Protein AF-A0A3N1X347-F1 (afdb_monomer)

Mean predicted aligned error: 8.56 Å

Radius of gyration: 25.43 Å; Cα contacts (8 Å, |Δi|>4): 6; chains: 1; bounding box: 61×35×58 Å

pLDDT: mean 91.29, std 7.48, range [57.69, 98.19]

Secondary structure (DSSP, 8-state):
--TTPPPPP--HHHHHHHHHHHH-TTHHHHHHHHHHHHT-PPPPHHHHHHHHHTPPP--SSTT-PPP-

Foldseek 3Di:
DPPPDDDDDDDPVNVVVVVVCVVCVCVVVVVVVVCVVPPDDDDDVVVVVVCVVPDDDADPDNPDDDDD

Solvent-accessible surface area (backbone atoms only — not comparable to full-atom values): 4577 Å² total; per-residue (Å²): 129,74,93,80,70,74,82,79,91,76,53,73,67,58,51,50,52,53,51,51,46,71,76,36,77,61,49,65,61,51,51,50,54,58,38,47,73,84,67,56,74,88,75,60,64,66,63,51,50,50,54,62,71,69,61,73,94,72,65,96,52,85,81,61,72,83,76,134

Structure (mmCIF, N/CA/C/O backbone):
data_AF-A0A3N1X347-F1
#
_entry.id   AF-A0A3N1X347-F1
#
loop_
_atom_site.group_PDB
_atom_site.id
_atom_site.type_symbol
_atom_site.label_atom_id
_atom_site.label_alt_id
_atom_site.label_comp_id
_atom_site.label_asym_id
_atom_site.label_entity_id
_atom_site.label_seq_id
_atom_site.pdbx_PDB_ins_code
_atom_site.Cartn_x
_atom_site.Cartn_y
_atom_site.Cartn_z
_atom_site.occupancy
_atom_site.B_iso_or_equiv
_atom_site.auth_seq_id
_atom_site.auth_comp_id
_atom_site.auth_asym_id
_atom_site.auth_atom_id
_atom_site.pdbx_PDB_model_num
ATOM 1 N N . MET A 1 1 ? -9.715 -26.807 24.394 1.00 67.62 1 MET A N 1
ATOM 2 C CA . MET A 1 1 ? -9.205 -25.492 24.837 1.00 67.62 1 MET A CA 1
ATOM 3 C C . MET A 1 1 ? -8.614 -25.658 26.228 1.00 67.62 1 MET A C 1
ATOM 5 O O . MET A 1 1 ? -9.317 -26.189 27.079 1.00 67.62 1 MET A O 1
ATOM 9 N N . PRO A 1 2 ? -7.338 -25.319 26.463 1.00 74.50 2 PRO A N 1
ATOM 10 C CA . PRO A 1 2 ? -6.750 -25.421 27.795 1.00 74.50 2 PRO A CA 1
ATOM 11 C C . PRO A 1 2 ? -7.446 -24.443 28.749 1.00 74.50 2 PRO A C 1
ATOM 13 O O . PRO A 1 2 ? -7.526 -23.250 28.470 1.00 74.50 2 PRO A O 1
ATOM 16 N N . ILE A 1 3 ? -7.936 -24.968 29.872 1.00 80.56 3 ILE A N 1
ATOM 17 C CA . ILE A 1 3 ? -8.795 -24.275 30.852 1.00 80.56 3 ILE A CA 1
ATOM 18 C C . ILE A 1 3 ? -8.055 -23.118 31.568 1.00 80.56 3 ILE A C 1
ATOM 20 O O . ILE A 1 3 ? -8.684 -22.262 32.177 1.00 80.56 3 ILE A O 1
ATOM 24 N N . PHE A 1 4 ? -6.723 -23.035 31.438 1.00 83.81 4 PHE A N 1
ATOM 25 C CA . PHE A 1 4 ? -5.868 -22.056 32.128 1.00 83.81 4 PHE A CA 1
ATOM 26 C C . PHE A 1 4 ? -5.084 -21.114 31.202 1.00 83.81 4 PHE A C 1
ATOM 28 O O . PHE A 1 4 ? -4.125 -20.475 31.639 1.00 83.81 4 PHE A O 1
ATOM 35 N N . ARG A 1 5 ? -5.432 -21.026 29.912 1.00 84.31 5 ARG A N 1
ATOM 36 C CA . ARG A 1 5 ? -4.735 -20.093 29.016 1.00 84.31 5 ARG A CA 1
ATOM 37 C C . ARG A 1 5 ? -5.153 -18.658 29.337 1.00 84.31 5 ARG A C 1
ATOM 39 O O . ARG A 1 5 ? -6.334 -18.330 29.290 1.00 84.31 5 ARG A O 1
ATOM 46 N N . ARG A 1 6 ? -4.171 -17.805 29.632 1.00 84.56 6 ARG A N 1
ATOM 47 C CA . ARG A 1 6 ? -4.377 -16.357 29.761 1.00 84.56 6 ARG A CA 1
ATOM 48 C C . ARG A 1 6 ? -4.773 -15.758 28.403 1.00 84.56 6 ARG A C 1
ATOM 50 O O . ARG A 1 6 ? -4.310 -16.272 27.383 1.00 84.56 6 ARG A O 1
ATOM 57 N N . PRO A 1 7 ? -5.603 -14.703 28.371 1.00 84.94 7 PRO A N 1
ATOM 58 C CA . PRO A 1 7 ? -5.870 -13.985 27.131 1.00 84.94 7 PRO A CA 1
ATOM 59 C C . PRO A 1 7 ? -4.561 -13.450 26.543 1.00 84.94 7 PRO A C 1
ATOM 61 O O . PRO A 1 7 ? -3.644 -13.080 27.283 1.00 84.94 7 PRO A O 1
ATOM 64 N N . ASP A 1 8 ? -4.475 -13.447 25.215 1.00 88.88 8 ASP A N 1
ATOM 65 C CA . ASP A 1 8 ? -3.327 -12.879 24.519 1.00 88.88 8 ASP A CA 1
ATOM 66 C C . ASP A 1 8 ? -3.305 -11.361 24.741 1.00 88.88 8 ASP A C 1
ATOM 68 O O . ASP A 1 8 ? -4.352 -10.713 24.799 1.00 88.88 8 ASP A O 1
ATOM 72 N N . TYR A 1 9 ? -2.110 -10.792 24.901 1.00 93.06 9 TYR A N 1
ATOM 73 C CA . TYR A 1 9 ? -1.970 -9.350 25.062 1.00 93.06 9 TYR A CA 1
ATOM 74 C C . TYR A 1 9 ? -2.388 -8.628 23.776 1.00 93.06 9 TYR A C 1
ATOM 76 O O . TYR A 1 9 ? -1.873 -8.918 22.695 1.00 93.06 9 TYR A O 1
ATOM 84 N N . THR A 1 10 ? -3.276 -7.647 23.915 1.00 93.31 10 THR A N 1
ATOM 85 C CA . THR A 1 10 ? -3.653 -6.704 22.861 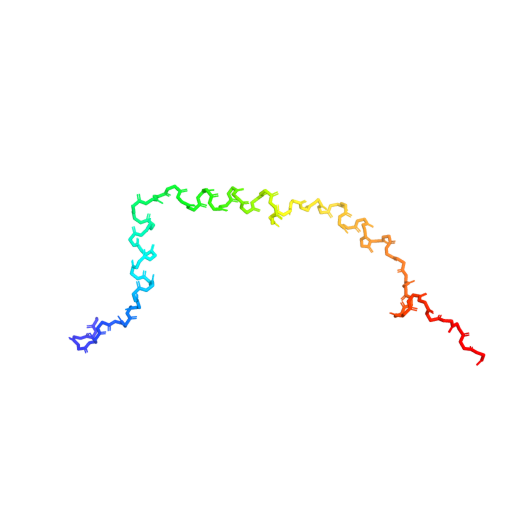1.00 93.31 10 THR A CA 1
ATOM 86 C C . THR A 1 10 ? -3.153 -5.318 23.239 1.00 93.31 10 THR A C 1
ATOM 88 O O . THR A 1 10 ? -3.422 -4.849 24.342 1.00 93.31 10 THR A O 1
ATOM 91 N N . SER A 1 11 ? -2.425 -4.659 22.337 1.00 97.25 11 SER A N 1
ATOM 92 C CA . SER A 1 11 ? -1.999 -3.276 22.556 1.00 97.25 11 SER A CA 1
ATOM 93 C C . SER A 1 11 ? -3.151 -2.298 22.339 1.00 97.25 11 SER A C 1
ATOM 95 O O . SER A 1 11 ? -4.078 -2.575 21.571 1.00 97.25 11 SER A O 1
ATOM 97 N N . ASP A 1 12 ? -3.041 -1.118 22.945 1.00 97.38 12 ASP A N 1
ATOM 98 C CA . ASP A 1 12 ? -4.011 -0.029 22.789 1.00 97.38 12 ASP A CA 1
ATOM 99 C C . ASP A 1 12 ? -4.208 0.347 21.311 1.00 97.38 12 ASP A C 1
ATOM 101 O O . ASP A 1 12 ? -5.324 0.599 20.864 1.00 97.38 12 ASP A O 1
ATOM 105 N N . ILE A 1 13 ? -3.130 0.304 20.517 1.00 97.94 13 ILE A N 1
ATOM 106 C CA . ILE A 1 13 ? -3.165 0.547 19.066 1.00 97.94 13 ILE A CA 1
ATOM 107 C C . ILE A 1 13 ? -4.013 -0.516 18.358 1.00 97.94 13 ILE A C 1
ATOM 109 O O . ILE A 1 13 ? -4.829 -0.181 17.504 1.00 97.94 13 ILE A O 1
ATOM 113 N N . THR A 1 14 ? -3.840 -1.798 18.693 1.00 97.12 14 THR A N 1
ATOM 114 C CA . THR A 1 14 ? -4.617 -2.882 18.075 1.00 97.12 14 THR A CA 1
ATOM 115 C C . THR A 1 14 ? -6.102 -2.754 18.408 1.00 97.12 14 THR A C 1
ATOM 117 O O . THR A 1 14 ? -6.952 -2.966 17.539 1.00 97.12 14 THR A O 1
ATOM 120 N N . GLN A 1 15 ? -6.422 -2.372 19.646 1.00 96.94 15 GLN A N 1
ATOM 121 C CA . GLN A 1 15 ? -7.801 -2.138 20.058 1.00 96.94 15 GLN A CA 1
ATOM 122 C C . GLN A 1 15 ? -8.407 -0.931 19.328 1.00 96.94 15 GLN A C 1
ATOM 124 O O . GLN A 1 15 ? -9.477 -1.055 18.734 1.00 96.94 15 GLN A O 1
ATOM 129 N N . PHE A 1 16 ? -7.673 0.182 19.248 1.00 97.44 16 PHE A N 1
ATOM 130 C CA . PHE A 1 16 ? -8.067 1.360 18.474 1.00 97.44 16 PHE A CA 1
ATOM 131 C C . PHE A 1 16 ? -8.337 1.036 16.997 1.00 97.44 16 PHE A C 1
ATOM 133 O O . PHE A 1 16 ? -9.365 1.435 16.454 1.00 97.44 16 PHE A O 1
ATOM 140 N N . LEU A 1 17 ? -7.446 0.288 16.337 1.00 96.88 17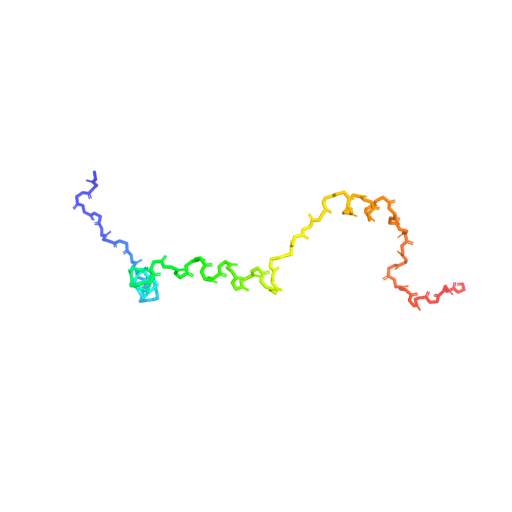 LEU A N 1
ATOM 141 C CA . LEU A 1 17 ? -7.624 -0.094 14.931 1.00 96.88 17 LEU A CA 1
ATOM 142 C C . LEU A 1 17 ? -8.870 -0.966 14.731 1.00 96.88 17 LEU A C 1
ATOM 144 O O . LEU A 1 17 ? -9.608 -0.773 13.765 1.00 96.88 17 LEU A O 1
ATOM 148 N N . SER A 1 18 ? -9.128 -1.888 15.661 1.00 96.38 18 SER A N 1
ATOM 149 C CA . SER A 1 18 ? -10.318 -2.747 15.623 1.00 96.38 18 SER A CA 1
ATOM 150 C C . SER A 1 18 ? -11.604 -1.925 15.740 1.00 96.38 18 SER A C 1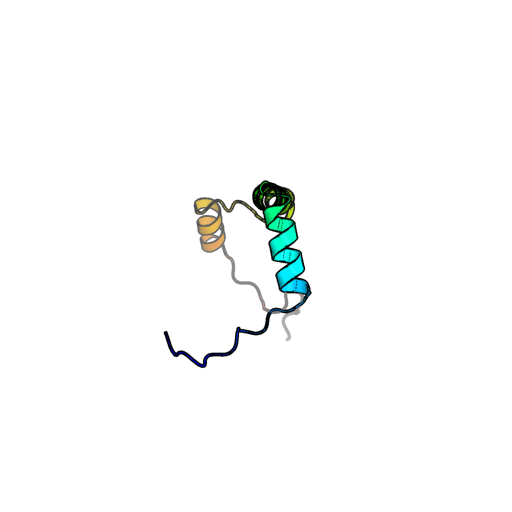
ATOM 152 O O . SER A 1 18 ? -12.535 -2.108 14.954 1.00 96.38 18 SER A O 1
ATOM 154 N N . GLU A 1 19 ? -11.642 -0.976 16.677 1.00 97.81 19 GLU A N 1
ATOM 155 C CA . GLU A 1 19 ? -12.775 -0.066 16.862 1.00 97.81 19 GLU A CA 1
ATOM 156 C C . GLU A 1 19 ? -12.971 0.857 15.653 1.00 97.81 19 GLU A C 1
ATOM 158 O O . GLU A 1 19 ? -14.098 1.031 15.186 1.00 97.81 19 GLU A O 1
ATOM 163 N N . LEU A 1 20 ? -11.886 1.393 15.087 1.00 97.62 20 LEU A N 1
ATOM 164 C CA . LEU A 1 20 ? -11.922 2.234 13.891 1.00 97.62 20 LEU A CA 1
ATOM 165 C C . LEU A 1 20 ? -12.528 1.492 12.692 1.00 97.62 20 LEU A C 1
ATOM 167 O O . LEU A 1 20 ? -13.376 2.043 11.988 1.00 97.62 20 LEU A O 1
ATOM 171 N N . HIS A 1 21 ? -12.118 0.242 12.467 1.00 97.12 21 HIS A N 1
ATOM 172 C CA . HIS A 1 21 ? -12.644 -0.582 11.376 1.00 97.12 21 HIS A CA 1
ATOM 173 C C . HIS A 1 21 ? -14.125 -0.923 11.590 1.00 97.12 21 HIS A C 1
ATOM 175 O O . HIS A 1 21 ? -14.904 -0.876 10.639 1.00 97.12 21 HIS A O 1
ATOM 181 N N . ALA A 1 22 ? -14.536 -1.206 12.833 1.00 97.31 22 ALA A N 1
ATOM 182 C CA . ALA A 1 22 ? -15.935 -1.470 13.167 1.00 97.31 22 ALA A CA 1
ATOM 183 C C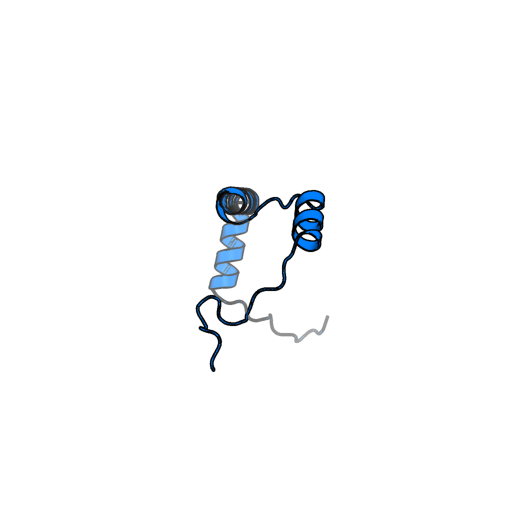 . ALA A 1 22 ? -16.832 -0.240 12.942 1.00 97.31 22 ALA A C 1
ATOM 185 O O . ALA A 1 22 ? -17.937 -0.363 12.416 1.00 97.31 22 ALA A O 1
ATOM 186 N N . GLN A 1 23 ? -16.349 0.952 13.304 1.00 98.19 23 GLN A N 1
ATOM 187 C CA . GLN A 1 23 ? -17.079 2.207 13.111 1.00 98.19 23 GLN A CA 1
ATOM 188 C C . GLN A 1 23 ? -17.118 2.651 11.642 1.00 98.19 23 GLN A C 1
ATOM 190 O O . GLN A 1 23 ? -18.066 3.317 11.225 1.00 98.19 23 GLN A O 1
ATOM 195 N N . ARG A 1 24 ? -16.095 2.305 10.848 1.00 97.62 24 ARG A N 1
ATOM 196 C CA . ARG A 1 24 ? -15.956 2.726 9.446 1.00 97.62 24 ARG A CA 1
ATOM 197 C C . ARG A 1 24 ? -15.717 1.534 8.511 1.00 97.62 24 ARG A C 1
ATOM 199 O O . ARG A 1 24 ? -14.612 1.381 7.989 1.00 97.62 24 ARG A O 1
ATOM 206 N N . PRO A 1 25 ? -16.754 0.739 8.196 1.00 96.69 25 PRO A N 1
ATOM 207 C CA . PRO A 1 25 ? -16.610 -0.425 7.319 1.00 96.69 25 PRO A CA 1
ATOM 208 C C . PRO A 1 25 ? -16.175 -0.077 5.880 1.00 96.69 25 PRO A C 1
ATOM 210 O O . PRO A 1 25 ? -15.648 -0.934 5.177 1.00 96.69 25 PRO A O 1
ATOM 213 N N . THR A 1 26 ? -16.351 1.172 5.426 1.00 97.31 26 THR A N 1
ATOM 214 C CA . THR A 1 26 ? -15.899 1.642 4.099 1.00 97.31 26 THR A CA 1
ATOM 215 C C . THR A 1 26 ? -14.414 2.006 4.044 1.00 97.31 26 THR A C 1
ATOM 217 O O . THR A 1 26 ? -13.872 2.191 2.953 1.00 97.31 26 THR A O 1
ATOM 220 N N . LEU A 1 27 ? -13.738 2.097 5.195 1.00 96.88 27 LEU A N 1
ATOM 221 C CA . LEU A 1 27 ? -12.393 2.660 5.308 1.00 96.88 27 LEU A CA 1
ATOM 222 C C . LEU A 1 27 ? -11.366 1.928 4.437 1.00 96.88 27 LEU A C 1
ATOM 224 O O . LEU A 1 27 ? -10.533 2.572 3.808 1.00 96.88 27 LEU A O 1
ATOM 228 N N . GLU A 1 28 ? -11.433 0.600 4.341 1.00 95.31 28 GLU A N 1
ATOM 229 C CA . GLU A 1 28 ? -10.509 -0.161 3.490 1.00 95.31 28 GLU A CA 1
ATOM 230 C C . GLU A 1 28 ? -10.679 0.153 2.001 1.00 95.31 28 GLU A C 1
ATOM 232 O O . GLU A 1 28 ? -9.696 0.203 1.259 1.00 95.31 28 GLU A O 1
ATOM 237 N N . ALA A 1 29 ? -11.917 0.358 1.545 1.00 95.88 29 ALA A N 1
ATOM 238 C CA . ALA A 1 29 ? -12.185 0.714 0.157 1.00 95.88 29 ALA A CA 1
ATOM 239 C C . ALA A 1 29 ? -11.625 2.108 -0.153 1.00 95.88 29 ALA A C 1
ATOM 241 O O . ALA A 1 29 ? -10.959 2.291 -1.171 1.00 95.88 29 ALA A O 1
ATOM 242 N N . GLU A 1 30 ? -11.81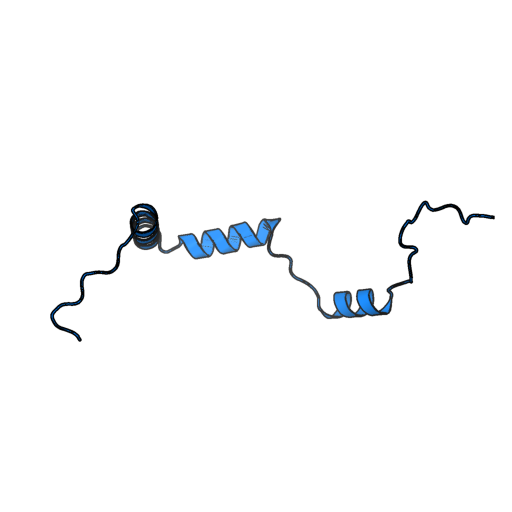9 3.058 0.762 1.00 95.81 30 GLU A N 1
ATOM 243 C CA . GLU A 1 30 ? -11.257 4.409 0.676 1.00 95.81 30 GLU A CA 1
ATOM 244 C C . GLU A 1 30 ? -9.719 4.384 0.686 1.00 95.81 30 GLU A C 1
ATOM 246 O O . GLU A 1 30 ? -9.088 5.042 -0.140 1.00 95.81 30 GLU A O 1
ATOM 251 N N . GLN A 1 31 ? -9.097 3.576 1.552 1.00 95.00 31 GLN A N 1
ATOM 252 C CA . GLN A 1 31 ? -7.640 3.409 1.596 1.00 95.00 31 GLN A CA 1
ATOM 253 C C . GLN A 1 31 ? -7.088 2.822 0.294 1.00 95.00 31 GLN A C 1
ATOM 255 O O . GLN A 1 31 ? -6.081 3.309 -0.224 1.00 95.00 31 GLN A O 1
ATOM 260 N N . LYS A 1 32 ? -7.742 1.792 -0.259 1.00 94.50 32 LYS A N 1
ATOM 261 C CA . LYS A 1 32 ? -7.366 1.209 -1.556 1.00 94.50 32 LYS A CA 1
ATOM 262 C C . LYS A 1 32 ? -7.505 2.235 -2.679 1.00 94.50 32 LYS A C 1
ATOM 264 O O . LYS A 1 32 ? -6.585 2.373 -3.478 1.00 94.50 32 LYS A O 1
ATOM 269 N N . ALA A 1 33 ? -8.606 2.986 -2.708 1.00 94.69 33 ALA A N 1
ATOM 270 C CA . ALA A 1 33 ? -8.813 4.046 -3.690 1.00 94.69 33 ALA A CA 1
ATOM 271 C C . ALA A 1 33 ? -7.741 5.142 -3.574 1.00 94.69 33 ALA A C 1
ATOM 273 O O . ALA A 1 33 ? -7.150 5.521 -4.580 1.00 94.69 33 ALA A O 1
ATOM 274 N N . GLY A 1 34 ? -7.421 5.592 -2.357 1.00 94.19 34 GLY A N 1
ATOM 275 C CA . GLY A 1 34 ? -6.375 6.585 -2.110 1.00 94.19 34 GLY A CA 1
ATOM 276 C C . GLY A 1 34 ? -4.984 6.103 -2.528 1.00 94.19 34 GLY A C 1
ATOM 277 O O . GLY A 1 34 ? -4.242 6.841 -3.178 1.00 94.19 34 GLY A O 1
ATOM 278 N N . ARG A 1 35 ? -4.643 4.841 -2.237 1.00 95.56 35 ARG A N 1
ATOM 279 C CA . ARG A 1 35 ? -3.398 4.219 -2.718 1.00 95.56 35 ARG A CA 1
ATOM 280 C C . ARG A 1 35 ? -3.345 4.133 -4.239 1.00 95.56 35 ARG A C 1
ATOM 282 O O . ARG A 1 35 ? -2.298 4.417 -4.815 1.00 95.56 35 ARG A O 1
ATOM 289 N N . ALA A 1 36 ? -4.453 3.809 -4.898 1.00 93.69 36 ALA A N 1
ATOM 290 C CA . ALA A 1 36 ? -4.517 3.727 -6.355 1.00 93.69 36 ALA A CA 1
ATOM 291 C C . ALA A 1 36 ? -4.272 5.060 -7.077 1.00 93.69 36 ALA A C 1
ATOM 293 O O . ALA A 1 36 ? -3.931 5.050 -8.256 1.00 93.69 36 ALA A O 1
ATOM 294 N N . LEU A 1 37 ? -4.391 6.201 -6.389 1.00 90.50 37 LEU A N 1
ATOM 295 C CA . LEU A 1 37 ? -4.123 7.507 -6.992 1.00 90.50 37 LEU A CA 1
ATOM 296 C C . LEU A 1 37 ? -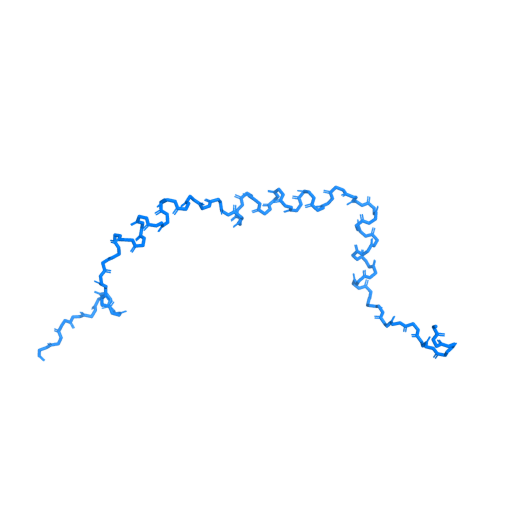2.631 7.765 -7.223 1.00 90.50 37 LEU A C 1
ATOM 298 O O . LEU A 1 37 ? -2.260 8.289 -8.269 1.00 90.50 37 LEU A O 1
ATOM 302 N N . LEU A 1 38 ? -1.779 7.445 -6.244 1.00 87.94 38 LEU A N 1
ATOM 303 C CA . LEU A 1 38 ? -0.372 7.876 -6.250 1.00 87.94 38 LEU A CA 1
ATOM 304 C C . LEU A 1 38 ? 0.636 6.738 -6.026 1.00 87.94 38 LEU A C 1
ATOM 306 O O . LEU A 1 38 ? 1.831 6.952 -6.209 1.00 87.94 38 LEU A O 1
ATOM 310 N N . TRP A 1 39 ? 0.180 5.551 -5.618 1.00 89.06 39 TRP A N 1
ATOM 311 C CA . TRP A 1 39 ? 1.053 4.457 -5.177 1.00 89.06 39 TRP A CA 1
ATOM 312 C C . TRP A 1 39 ? 0.862 3.195 -6.015 1.00 89.06 39 TRP A C 1
ATOM 314 O O . TRP A 1 39 ? 1.844 2.637 -6.507 1.00 89.06 39 TRP A O 1
ATOM 324 N N . ASP A 1 40 ? -0.380 2.750 -6.220 1.00 90.06 40 ASP A N 1
ATOM 325 C CA . ASP A 1 40 ? -0.629 1.542 -7.006 1.00 90.06 40 ASP A CA 1
ATOM 326 C C . ASP A 1 40 ? -0.624 1.883 -8.497 1.00 90.06 40 ASP A C 1
ATOM 328 O O . ASP A 1 40 ? -1.575 2.432 -9.050 1.00 90.06 40 ASP A O 1
ATOM 332 N N . LYS A 1 41 ? 0.473 1.537 -9.169 1.00 86.69 41 LYS A N 1
ATOM 333 C CA . LYS A 1 41 ? 0.617 1.710 -10.613 1.00 86.69 41 LYS A CA 1
ATOM 334 C C . LYS A 1 41 ? 0.128 0.465 -11.346 1.00 86.69 41 LYS A C 1
ATOM 336 O O . LYS A 1 41 ? 0.629 -0.634 -11.113 1.00 86.69 41 LYS A O 1
ATOM 341 N N . GLN A 1 42 ? -0.785 0.635 -12.301 1.00 87.44 42 GLN A N 1
ATOM 342 C CA . GLN A 1 42 ? -1.090 -0.436 -13.249 1.00 87.44 42 GLN A CA 1
ATOM 343 C C . GLN A 1 42 ? 0.085 -0.623 -14.214 1.00 87.44 42 GLN A C 1
ATOM 345 O O . GLN A 1 42 ? 0.484 0.300 -14.925 1.00 87.44 42 GLN A O 1
ATOM 350 N N . ILE A 1 43 ? 0.655 -1.827 -14.226 1.00 89.19 43 ILE A N 1
ATOM 351 C CA . ILE A 1 43 ? 1.757 -2.194 -15.116 1.00 89.19 43 ILE A CA 1
ATOM 352 C C . ILE A 1 43 ? 1.181 -2.994 -16.282 1.00 89.19 43 ILE A C 1
ATOM 354 O O . ILE A 1 43 ? 0.652 -4.090 -16.090 1.00 89.19 43 ILE A O 1
ATOM 358 N N . ASN A 1 44 ? 1.318 -2.467 -17.499 1.00 93.81 44 ASN A N 1
ATOM 359 C CA . ASN A 1 44 ? 1.080 -3.255 -18.702 1.00 93.81 44 ASN A CA 1
ATOM 360 C C . ASN A 1 44 ? 2.229 -4.268 -18.859 1.00 93.81 44 ASN A C 1
ATOM 362 O O . ASN A 1 44 ? 3.388 -3.888 -19.034 1.00 93.81 44 ASN A O 1
ATOM 366 N N . ARG A 1 45 ? 1.893 -5.560 -18.783 1.00 93.25 45 ARG A N 1
ATOM 367 C CA . ARG A 1 45 ? 2.863 -6.664 -18.835 1.00 93.25 45 ARG A CA 1
ATOM 368 C C . ARG A 1 45 ? 3.574 -6.772 -20.182 1.00 93.25 45 ARG A C 1
ATOM 370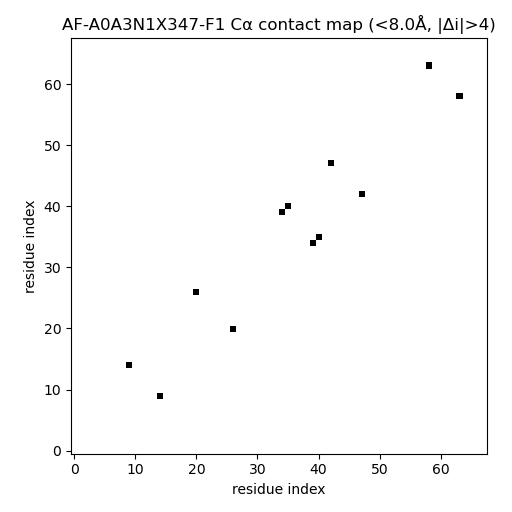 O O . ARG A 1 45 ? 4.745 -7.129 -20.204 1.00 93.25 45 ARG A O 1
ATOM 377 N N . GLU A 1 46 ? 2.893 -6.448 -21.277 1.00 95.94 46 GLU A N 1
ATOM 378 C CA . GLU A 1 46 ? 3.487 -6.441 -22.616 1.00 95.94 46 GLU A CA 1
ATOM 379 C C . GLU A 1 46 ? 4.550 -5.345 -22.713 1.00 95.94 46 GLU A C 1
ATOM 381 O O . GLU A 1 46 ? 5.710 -5.629 -22.988 1.00 95.94 46 GLU A O 1
ATOM 386 N N . SER A 1 47 ? 4.202 -4.119 -22.308 1.00 93.69 47 SER A N 1
ATOM 387 C CA . SER A 1 47 ? 5.150 -2.999 -22.252 1.00 93.69 47 SER A CA 1
ATOM 388 C C . SER A 1 47 ? 6.344 -3.277 -21.327 1.00 93.69 47 SER A C 1
ATOM 390 O O . SER A 1 47 ? 7.481 -2.915 -21.640 1.00 93.69 47 SER A O 1
ATOM 392 N N . GLN A 1 48 ? 6.115 -3.950 -20.194 1.00 95.31 48 GLN A N 1
ATOM 393 C CA . GLN A 1 48 ? 7.187 -4.380 -19.297 1.00 95.31 48 GLN A CA 1
ATOM 394 C C . GLN A 1 48 ? 8.119 -5.398 -19.971 1.00 95.31 48 GLN A C 1
ATOM 396 O O . GLN A 1 48 ? 9.339 -5.283 -19.843 1.00 95.31 48 GLN A O 1
ATOM 401 N N . ALA A 1 49 ? 7.564 -6.371 -20.697 1.00 96.31 49 ALA A N 1
ATOM 402 C CA . ALA A 1 49 ? 8.339 -7.361 -21.438 1.00 96.31 49 ALA A CA 1
ATOM 403 C C . ALA A 1 49 ? 9.136 -6.716 -22.581 1.00 96.31 49 ALA A C 1
ATOM 405 O O . ALA A 1 49 ? 10.308 -7.036 -22.770 1.00 96.31 49 ALA A O 1
ATOM 406 N N . ASP A 1 50 ? 8.545 -5.765 -23.300 1.00 96.69 50 ASP A N 1
ATOM 407 C CA . ASP A 1 50 ? 9.220 -5.003 -24.355 1.00 96.69 50 ASP A CA 1
ATOM 408 C C . ASP A 1 50 ? 10.370 -4.172 -23.798 1.00 96.69 50 ASP A C 1
ATOM 410 O O . ASP A 1 50 ? 11.476 -4.206 -24.332 1.00 96.69 50 ASP A O 1
ATOM 414 N N . SER A 1 51 ? 1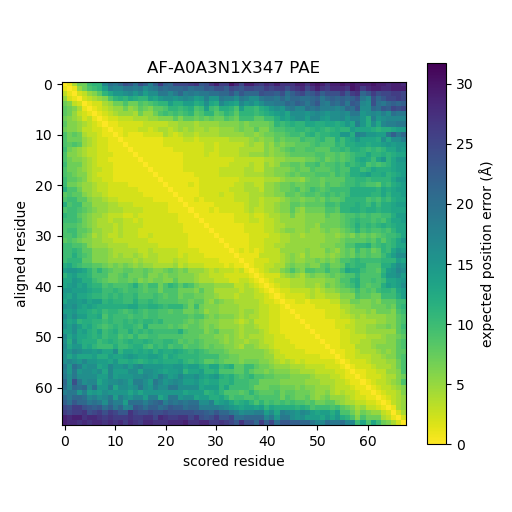0.145 -3.503 -22.666 1.00 94.50 51 SER A N 1
ATOM 415 C CA . SER A 1 51 ? 11.175 -2.728 -21.968 1.00 94.50 51 SER A CA 1
ATOM 416 C C . SER A 1 51 ? 12.332 -3.615 -21.498 1.00 94.50 51 SER A C 1
ATOM 418 O O . SER A 1 51 ? 13.493 -3.214 -21.560 1.00 94.50 51 SER A O 1
ATOM 420 N N . ALA A 1 52 ? 12.030 -4.835 -21.041 1.00 94.75 52 ALA A N 1
ATOM 421 C CA . ALA A 1 52 ? 13.044 -5.812 -20.663 1.00 94.75 52 ALA A CA 1
ATOM 422 C C . ALA A 1 52 ? 13.849 -6.300 -21.879 1.00 94.75 52 ALA A C 1
ATOM 424 O O . ALA A 1 52 ? 15.071 -6.409 -21.789 1.00 94.75 52 ALA A O 1
ATOM 425 N N . ARG A 1 53 ? 13.186 -6.545 -23.018 1.00 95.94 53 ARG A N 1
ATOM 426 C CA . ARG A 1 53 ? 13.834 -6.950 -24.278 1.00 95.94 53 ARG A CA 1
ATOM 427 C C . ARG A 1 53 ? 14.682 -5.839 -24.899 1.00 95.94 53 ARG A C 1
ATOM 429 O O . ARG A 1 53 ? 15.731 -6.130 -25.459 1.00 95.94 53 ARG A O 1
ATOM 436 N N . ALA A 1 54 ? 14.258 -4.584 -24.779 1.00 95.31 54 ALA A N 1
ATOM 437 C CA . ALA A 1 54 ? 14.952 -3.417 -25.327 1.00 95.31 54 ALA A CA 1
ATOM 438 C C . ALA A 1 54 ? 16.120 -2.915 -24.452 1.00 95.31 54 ALA A C 1
ATOM 440 O O . ALA A 1 54 ? 16.704 -1.867 -24.735 1.00 95.31 54 ALA A O 1
ATOM 441 N N . ARG A 1 55 ? 16.457 -3.614 -23.361 1.00 94.69 55 ARG A N 1
ATOM 442 C CA . ARG A 1 55 ? 17.471 -3.162 -22.405 1.00 94.69 55 ARG A CA 1
ATOM 443 C C . ARG A 1 55 ? 18.870 -3.173 -23.031 1.00 94.69 55 ARG A C 1
ATOM 445 O O . ARG A 1 55 ? 19.347 -4.208 -23.483 1.00 94.69 55 ARG A O 1
ATOM 452 N N . VAL A 1 56 ? 19.552 -2.029 -22.989 1.00 92.25 56 VAL A N 1
ATOM 453 C CA . VAL A 1 56 ? 20.946 -1.872 -23.440 1.00 92.25 56 VAL A CA 1
ATOM 454 C C . VAL A 1 56 ? 21.890 -1.964 -22.238 1.00 92.25 56 VAL A C 1
ATOM 456 O O . VAL A 1 56 ? 21.564 -1.477 -21.153 1.00 92.25 56 VAL A O 1
ATOM 459 N N . SER A 1 57 ? 23.057 -2.587 -22.419 1.00 91.19 57 SER A N 1
ATOM 460 C CA . SER A 1 57 ? 24.099 -2.622 -21.387 1.00 91.19 57 SER A CA 1
ATOM 461 C C . SER A 1 57 ? 24.605 -1.206 -21.096 1.00 91.19 57 SER A C 1
ATOM 463 O O . SER A 1 57 ? 25.008 -0.492 -22.014 1.00 91.19 57 SER A O 1
ATOM 465 N N . GLN A 1 58 ? 24.577 -0.792 -19.829 1.00 88.50 58 GLN A N 1
ATOM 466 C CA . GLN A 1 58 ? 25.106 0.497 -19.378 1.00 88.50 58 GLN A CA 1
ATOM 467 C C . GLN A 1 58 ? 26.308 0.277 -18.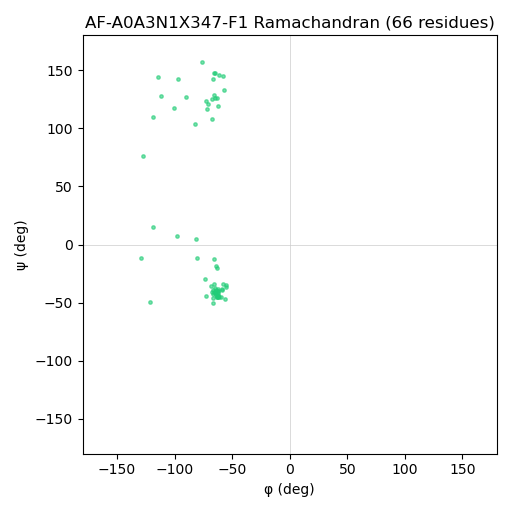463 1.00 88.50 58 GLN A C 1
ATOM 469 O O . GLN A 1 58 ? 26.334 -0.669 -17.673 1.00 88.50 58 GLN A O 1
ATOM 474 N N . LYS A 1 59 ? 27.300 1.168 -18.555 1.00 89.44 59 LYS A N 1
ATOM 475 C CA . LYS A 1 59 ? 28.437 1.182 -17.629 1.00 89.44 59 LYS A CA 1
ATOM 476 C C . LYS A 1 59 ? 27.943 1.434 -16.193 1.00 89.44 59 LYS A C 1
ATOM 478 O O . LYS A 1 59 ? 27.007 2.217 -16.027 1.00 89.44 59 LYS A O 1
ATOM 483 N N . PRO A 1 60 ? 28.584 0.851 -15.157 1.00 88.38 60 PRO A N 1
ATOM 484 C CA . PRO A 1 60 ? 28.216 1.090 -13.756 1.00 88.38 60 PRO A CA 1
ATOM 485 C C . PRO A 1 60 ? 28.223 2.574 -13.371 1.00 88.38 60 PRO A C 1
ATOM 487 O O . PRO A 1 60 ? 27.377 3.022 -12.604 1.00 88.38 60 PRO A O 1
ATOM 490 N N . TYR A 1 61 ? 29.150 3.339 -13.951 1.00 91.44 61 TYR A N 1
ATOM 491 C CA . TYR A 1 61 ? 29.196 4.790 -13.857 1.00 91.44 61 TYR A CA 1
ATOM 492 C C . TYR A 1 61 ? 29.054 5.402 -15.250 1.00 91.44 61 TYR A C 1
ATOM 494 O O . TYR A 1 61 ? 29.967 5.327 -16.069 1.00 91.44 61 TYR A O 1
ATOM 502 N N . VAL A 1 62 ? 27.908 6.040 -15.507 1.00 86.62 62 VAL A N 1
ATOM 503 C CA . VAL A 1 62 ? 27.577 6.677 -16.799 1.00 86.62 62 VAL A CA 1
ATOM 504 C C . VAL A 1 62 ? 28.598 7.750 -17.189 1.00 86.62 62 VAL A C 1
ATOM 506 O O . VAL A 1 62 ? 28.911 7.907 -18.364 1.00 86.62 62 VAL A O 1
ATOM 509 N N . TYR A 1 63 ? 29.147 8.451 -16.197 1.00 90.19 63 TYR A N 1
ATOM 510 C CA . TYR A 1 63 ? 30.129 9.521 -16.389 1.00 90.19 63 TYR A CA 1
ATOM 511 C C . TYR A 1 63 ? 31.576 9.071 -16.193 1.00 90.19 63 TYR A C 1
ATOM 513 O O . TYR A 1 63 ? 32.471 9.914 -16.158 1.00 90.19 63 TYR A O 1
ATOM 521 N N . GLN A 1 64 ? 31.828 7.770 -16.023 1.00 89.19 64 GLN A N 1
ATOM 522 C CA . GLN A 1 64 ? 33.199 7.291 -15.959 1.00 89.19 64 GLN A CA 1
ATOM 523 C C . GLN A 1 64 ? 33.839 7.475 -17.333 1.00 89.19 64 GLN A C 1
ATOM 525 O O . GLN A 1 64 ? 33.509 6.774 -18.293 1.00 89.19 64 GLN A O 1
ATOM 530 N N . ILE A 1 65 ? 34.750 8.441 -17.401 1.00 84.31 65 ILE A N 1
ATOM 531 C CA . ILE A 1 65 ? 35.700 8.568 -18.497 1.00 84.31 65 ILE A CA 1
ATOM 532 C C . ILE A 1 65 ? 36.489 7.261 -18.594 1.00 84.31 65 ILE A C 1
ATOM 534 O O . ILE A 1 65 ? 36.890 6.693 -17.574 1.00 84.31 65 ILE A O 1
ATOM 538 N N . GLU A 1 66 ? 36.632 6.734 -19.808 1.00 79.31 66 GLU A N 1
ATOM 539 C CA . GLU A 1 66 ? 37.503 5.582 -20.031 1.00 79.31 66 GLU A CA 1
ATOM 540 C C . GLU A 1 66 ? 38.919 6.023 -19.661 1.00 79.31 66 GLU A C 1
ATOM 542 O O . GLU A 1 66 ? 39.407 7.031 -20.171 1.00 79.31 66 GLU A O 1
ATOM 547 N N . GLY A 1 67 ? 39.503 5.350 -18.667 1.00 74.19 67 GLY A N 1
ATOM 548 C CA . GLY A 1 67 ? 40.891 5.584 -18.291 1.00 74.19 67 GLY A CA 1
ATOM 549 C C . GLY A 1 67 ? 41.798 5.175 -19.445 1.00 74.19 67 GLY A C 1
ATOM 550 O O . GLY A 1 67 ? 41.451 4.258 -20.189 1.00 74.19 67 GLY A O 1
ATOM 551 N N . GLU A 1 68 ? 42.916 5.881 -19.585 1.00 57.69 68 GLU A N 1
ATOM 552 C CA . GLU A 1 68 ? 44.007 5.499 -20.488 1.00 57.69 68 GLU A CA 1
ATOM 553 C C . GLU A 1 68 ? 44.496 4.067 -20.214 1.00 57.69 68 GLU A C 1
ATOM 555 O O . GLU A 1 68 ? 44.614 3.701 -19.017 1.00 57.69 68 GLU A O 1
#

Sequence (68 aa):
MPIFRRPDYTSDITQFLSELHAQRPTLEAEQKAGRALLWDKQINRESQADSARARVSQKPYVYQIEGE